Protein AF-A0A822YXC8-F1 (afdb_monomer)

Structure (mmCIF, N/CA/C/O backbone):
data_AF-A0A822YXC8-F1
#
_entry.id   AF-A0A822YXC8-F1
#
loop_
_atom_site.group_PDB
_atom_site.id
_atom_site.type_symbol
_atom_site.label_atom_id
_atom_site.label_alt_id
_atom_site.label_comp_id
_atom_site.label_asym_id
_atom_site.label_entity_id
_atom_site.label_seq_id
_atom_site.pdbx_PDB_ins_code
_atom_site.Cartn_x
_atom_site.Cartn_y
_atom_site.Cartn_z
_atom_site.occupancy
_atom_site.B_iso_or_equiv
_atom_site.auth_seq_id
_atom_site.auth_comp_id
_atom_site.auth_asym_id
_atom_site.auth_atom_id
_atom_site.pdbx_PDB_model_num
ATOM 1 N N . MET A 1 1 ? -0.882 -8.986 13.985 1.00 69.31 1 MET A N 1
ATOM 2 C CA . MET A 1 1 ? -0.791 -7.703 13.241 1.00 69.31 1 MET A CA 1
ATOM 3 C C . MET A 1 1 ? -0.286 -7.900 11.814 1.00 69.31 1 MET A C 1
ATOM 5 O O . MET A 1 1 ? -0.931 -7.394 10.908 1.00 69.31 1 MET A O 1
ATOM 9 N N . GLY A 1 2 ? 0.789 -8.673 11.589 1.00 78.12 2 GLY A N 1
ATOM 10 C CA . GLY A 1 2 ? 1.325 -8.923 10.238 1.00 78.12 2 GLY A CA 1
ATOM 11 C C . GLY A 1 2 ? 0.318 -9.500 9.233 1.00 78.12 2 GLY A C 1
ATOM 12 O O . GLY A 1 2 ? 0.317 -9.082 8.086 1.00 78.12 2 GLY A O 1
ATOM 13 N N . THR A 1 3 ? -0.593 -10.382 9.661 1.00 86.50 3 THR A N 1
ATOM 14 C CA . THR A 1 3 ? -1.649 -10.932 8.788 1.00 86.50 3 THR A CA 1
ATOM 15 C C . THR A 1 3 ? -2.592 -9.857 8.246 1.00 86.50 3 THR A C 1
ATOM 17 O O . THR A 1 3 ? -2.883 -9.853 7.059 1.00 86.50 3 THR A O 1
ATOM 20 N N . ILE A 1 4 ? -3.032 -8.917 9.094 1.00 88.50 4 ILE A N 1
ATOM 21 C CA . ILE A 1 4 ? -3.928 -7.822 8.685 1.00 88.50 4 ILE A CA 1
ATOM 22 C C . ILE A 1 4 ? -3.191 -6.871 7.740 1.00 88.50 4 ILE A C 1
ATOM 24 O O . ILE A 1 4 ? -3.719 -6.510 6.698 1.00 88.50 4 ILE A O 1
ATOM 28 N N . ALA A 1 5 ? -1.944 -6.526 8.077 1.00 89.38 5 ALA A N 1
ATOM 29 C CA . ALA A 1 5 ? -1.109 -5.629 7.281 1.00 89.38 5 ALA A CA 1
ATOM 30 C C . ALA A 1 5 ? -0.780 -6.160 5.872 1.00 89.38 5 ALA A C 1
ATOM 32 O O . ALA A 1 5 ? -0.456 -5.372 4.990 1.00 89.38 5 ALA A O 1
ATOM 33 N N . ARG A 1 6 ? -0.847 -7.483 5.667 1.00 91.12 6 ARG A N 1
ATOM 34 C CA . ARG A 1 6 ? -0.587 -8.156 4.382 1.00 91.12 6 ARG A CA 1
ATOM 35 C C . ARG A 1 6 ? -1.862 -8.540 3.626 1.00 91.12 6 ARG A C 1
ATOM 37 O O . ARG A 1 6 ? -1.770 -9.084 2.531 1.00 91.12 6 ARG A O 1
ATOM 44 N N . ASN A 1 7 ? -3.038 -8.318 4.209 1.00 89.50 7 ASN A N 1
ATOM 45 C CA . ASN A 1 7 ? -4.302 -8.632 3.560 1.00 89.50 7 ASN A CA 1
ATOM 46 C C . ASN A 1 7 ? -4.700 -7.466 2.642 1.00 89.50 7 ASN A C 1
ATOM 48 O O . ASN A 1 7 ? -4.921 -6.362 3.131 1.00 89.50 7 ASN A O 1
ATOM 52 N N . ASN A 1 8 ? -4.806 -7.718 1.336 1.00 86.56 8 ASN A N 1
ATOM 53 C CA . ASN A 1 8 ? -5.092 -6.688 0.334 1.00 86.56 8 ASN A CA 1
ATOM 54 C C . ASN A 1 8 ? -6.509 -6.100 0.427 1.00 86.56 8 ASN A C 1
ATOM 56 O O . ASN A 1 8 ? -6.690 -4.937 0.074 1.00 86.56 8 ASN A O 1
ATOM 60 N N . ASP A 1 9 ? -7.487 -6.832 0.963 1.00 86.81 9 ASP A N 1
ATOM 61 C CA . ASP A 1 9 ? -8.859 -6.327 1.117 1.00 86.81 9 ASP A CA 1
ATOM 62 C C . ASP A 1 9 ? -8.902 -5.183 2.139 1.00 86.81 9 ASP A C 1
ATOM 64 O O . ASP A 1 9 ? -9.579 -4.164 1.957 1.00 86.81 9 ASP A O 1
ATOM 68 N N . PHE A 1 10 ? -8.111 -5.319 3.207 1.00 86.94 10 PHE A N 1
ATOM 69 C CA . PHE A 1 10 ? -8.045 -4.350 4.299 1.00 86.94 10 PHE A CA 1
ATOM 70 C C . PHE A 1 10 ? -6.921 -3.331 4.103 1.00 86.94 10 PHE A C 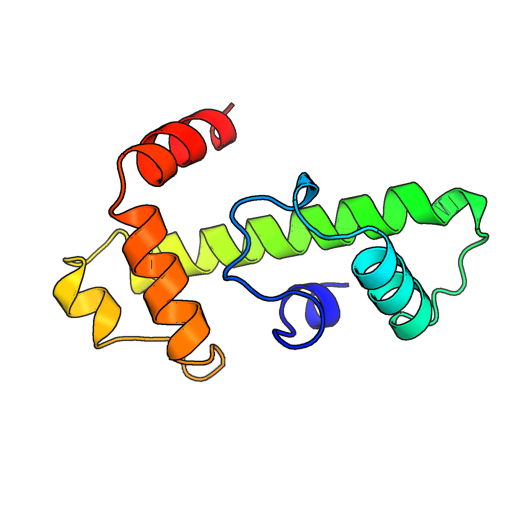1
ATOM 72 O O . PHE A 1 10 ? -7.147 -2.125 4.239 1.00 86.94 10 PHE A O 1
ATOM 79 N N . CYS A 1 11 ? -5.733 -3.811 3.736 1.00 91.06 11 CYS A N 1
ATOM 80 C CA . CYS A 1 11 ? -4.503 -3.050 3.552 1.00 91.06 11 CYS A CA 1
ATOM 81 C C . CYS A 1 11 ? -3.979 -3.132 2.106 1.00 91.06 11 CYS A C 1
ATOM 83 O O . CYS A 1 11 ? -2.887 -3.662 1.885 1.00 91.06 11 CYS A O 1
ATOM 85 N N . PRO A 1 12 ? -4.722 -2.599 1.119 1.00 92.00 12 PRO A N 1
ATOM 86 C CA . PRO A 1 12 ? -4.320 -2.642 -0.282 1.00 92.00 12 PRO A CA 1
ATOM 87 C C . PRO A 1 12 ? -2.988 -1.926 -0.505 1.00 92.00 12 PRO A C 1
ATOM 89 O O . PRO A 1 12 ? -2.678 -0.904 0.118 1.00 92.00 12 PRO A O 1
ATOM 92 N N . LEU A 1 13 ? -2.181 -2.482 -1.399 1.00 91.88 13 LEU A N 1
ATOM 93 C CA . LEU A 1 13 ? -0.815 -2.032 -1.644 1.00 91.88 13 LEU A CA 1
ATOM 94 C C . LEU A 1 13 ? -0.741 -0.814 -2.573 1.00 91.88 13 LEU A C 1
ATOM 96 O O . LEU A 1 13 ? 0.249 -0.077 -2.519 1.00 91.88 13 LEU A O 1
ATOM 100 N N . GLY A 1 14 ? -1.799 -0.568 -3.353 1.00 86.38 14 GLY A N 1
ATOM 101 C CA . GLY A 1 14 ? -1.897 0.548 -4.294 1.00 86.38 14 GLY A CA 1
ATOM 102 C C . GLY A 1 14 ? -1.923 1.939 -3.652 1.00 86.38 14 GLY A C 1
ATOM 103 O O . GLY A 1 14 ? -1.689 2.934 -4.331 1.00 86.38 14 GLY A O 1
ATOM 104 N N . PHE A 1 15 ? -2.142 2.047 -2.337 1.00 87.25 15 PHE A N 1
ATOM 105 C CA . PHE A 1 15 ? -1.934 3.316 -1.637 1.00 87.25 15 PHE A CA 1
ATOM 106 C C . PHE A 1 15 ? -0.443 3.641 -1.540 1.00 87.25 15 PHE A C 1
ATOM 108 O O . PHE A 1 15 ? 0.373 2.811 -1.137 1.00 87.25 15 PHE A O 1
ATOM 115 N N . LYS A 1 16 ? -0.088 4.894 -1.828 1.00 85.88 16 LYS A N 1
ATOM 116 C CA . LYS A 1 16 ? 1.299 5.371 -1.745 1.00 85.88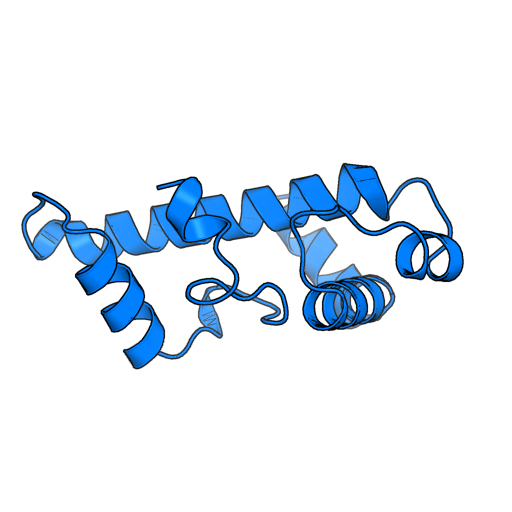 16 LYS A CA 1
ATOM 117 C C . LYS A 1 16 ? 1.806 5.387 -0.302 1.00 85.88 16 LYS A C 1
ATOM 119 O O . LYS A 1 16 ? 2.883 4.874 -0.022 1.00 85.88 16 LYS A O 1
ATOM 124 N N . GLN A 1 17 ? 0.995 5.905 0.623 1.00 88.44 17 GLN A N 1
ATOM 125 C CA . GLN A 1 17 ? 1.358 6.083 2.030 1.00 88.44 17 GLN A CA 1
ATOM 126 C C . GLN A 1 17 ? 0.234 5.633 2.974 1.00 88.44 17 GLN A C 1
ATOM 128 O O . GLN A 1 17 ? -0.948 5.708 2.643 1.00 88.44 17 GLN A O 1
ATOM 133 N N . TRP A 1 18 ? 0.594 5.233 4.199 1.00 90.44 18 TRP A N 1
ATOM 134 C CA . TRP A 1 18 ? -0.376 4.849 5.240 1.00 90.44 18 TRP A CA 1
ATOM 135 C C . TRP A 1 18 ? -1.282 6.015 5.668 1.00 90.44 18 TRP A C 1
ATOM 137 O O . TRP A 1 18 ? -2.444 5.839 6.042 1.00 90.44 18 TRP A O 1
ATOM 147 N N . THR A 1 19 ? -0.766 7.239 5.618 1.00 88.69 19 THR A N 1
ATOM 148 C CA . THR A 1 19 ? -1.531 8.457 5.911 1.00 88.69 19 THR A CA 1
ATOM 149 C C . THR A 1 19 ? -2.674 8.655 4.918 1.00 88.69 19 THR A C 1
ATOM 151 O O . THR A 1 19 ? -3.749 9.064 5.346 1.00 88.69 19 THR A O 1
ATOM 154 N N . SER A 1 20 ? -2.500 8.241 3.658 1.00 89.50 20 SER A N 1
ATOM 155 C CA . SER A 1 20 ? -3.505 8.329 2.588 1.00 89.50 20 SER A CA 1
ATOM 156 C C . SER A 1 20 ? -4.679 7.356 2.735 1.00 89.50 20 SER A C 1
ATOM 158 O O . SER A 1 20 ? -5.667 7.486 2.020 1.00 89.50 20 SER A O 1
ATOM 160 N N . PHE A 1 21 ? -4.600 6.380 3.643 1.00 90.94 21 PHE A N 1
ATOM 161 C CA . PHE A 1 21 ? -5.727 5.488 3.912 1.00 90.94 21 PHE A CA 1
ATOM 162 C C . PHE A 1 21 ? -6.905 6.281 4.499 1.00 90.94 21 PHE A C 1
ATOM 164 O O . PHE A 1 21 ? -6.711 6.929 5.541 1.00 90.94 21 PHE A O 1
ATOM 171 N N . PRO A 1 22 ? -8.115 6.172 3.914 1.00 90.88 22 PRO A N 1
ATOM 172 C CA . PRO A 1 22 ? -9.308 6.821 4.441 1.00 90.88 22 PRO A CA 1
ATOM 173 C C . PRO A 1 22 ? -9.587 6.418 5.889 1.00 90.88 22 PRO A C 1
ATOM 175 O O . PRO A 1 22 ? -9.400 5.259 6.267 1.00 90.88 22 PRO A O 1
ATOM 178 N N . THR A 1 23 ? -10.085 7.359 6.693 1.00 89.94 23 THR A N 1
ATOM 179 C CA . THR A 1 23 ? -10.460 7.095 8.089 1.00 89.94 23 THR A CA 1
ATOM 180 C C . THR A 1 23 ? -11.432 5.919 8.228 1.00 89.94 23 THR A C 1
ATOM 182 O O . THR A 1 23 ? -11.120 5.043 9.031 1.00 89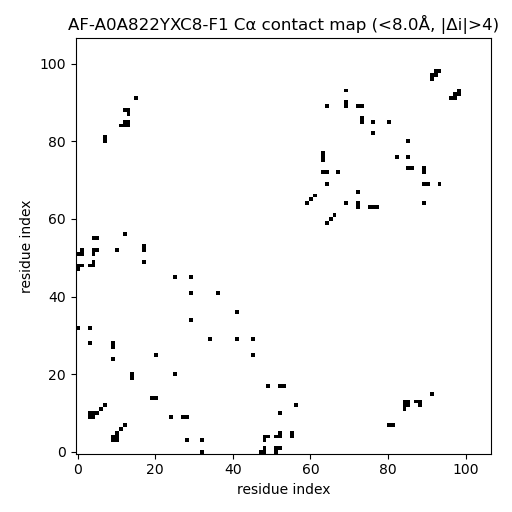.94 23 THR A O 1
ATOM 185 N N . PRO A 1 24 ? -12.513 5.795 7.424 1.00 90.81 24 PRO A N 1
ATOM 186 C CA . PRO A 1 24 ? -13.420 4.646 7.522 1.00 90.81 24 PRO A CA 1
ATOM 187 C C . PRO A 1 24 ? -12.706 3.300 7.352 1.00 90.81 24 PRO A C 1
ATOM 189 O O . PRO A 1 24 ? -12.896 2.391 8.145 1.00 90.81 24 PRO A O 1
ATOM 192 N N . ARG A 1 25 ? -11.757 3.206 6.414 1.00 91.06 25 ARG A N 1
ATOM 193 C CA . ARG A 1 25 ? -10.955 1.989 6.224 1.00 91.06 25 ARG A CA 1
ATOM 194 C C . ARG A 1 25 ? -10.087 1.669 7.445 1.00 91.06 25 ARG A C 1
ATOM 196 O O . ARG A 1 25 ? -9.919 0.508 7.805 1.00 91.06 25 ARG A O 1
ATOM 203 N N . LYS A 1 26 ? -9.523 2.686 8.104 1.00 91.00 26 LYS A N 1
ATOM 204 C CA . LYS A 1 26 ? -8.782 2.503 9.365 1.00 91.00 26 LYS A CA 1
ATOM 205 C C . LYS A 1 26 ? -9.705 2.067 10.512 1.00 91.00 26 LYS A C 1
ATOM 207 O O . LYS A 1 26 ? -9.242 1.349 11.397 1.00 91.00 26 LYS A O 1
ATOM 212 N N . GLU A 1 27 ? -10.980 2.464 10.502 1.00 89.25 27 GLU A N 1
ATOM 213 C CA . GLU A 1 27 ? -11.999 1.926 11.418 1.00 89.25 27 GLU A CA 1
ATOM 214 C C . GLU A 1 27 ? -12.285 0.449 11.128 1.00 89.25 27 GLU A C 1
ATOM 216 O O . GLU A 1 27 ? -12.262 -0.363 12.049 1.00 89.25 27 GLU A O 1
ATOM 221 N N . ASP A 1 28 ? -12.452 0.066 9.863 1.00 89.88 28 ASP A N 1
ATOM 222 C CA . ASP A 1 28 ? -12.697 -1.333 9.487 1.00 89.88 28 ASP A CA 1
ATOM 223 C C . ASP A 1 28 ? -11.538 -2.246 9.911 1.00 89.88 28 ASP A C 1
ATOM 225 O O . ASP A 1 28 ? -11.749 -3.309 10.497 1.00 89.88 28 ASP A O 1
ATOM 229 N N . ILE A 1 29 ? -10.296 -1.795 9.703 1.00 90.56 29 ILE A N 1
ATOM 230 C CA . ILE A 1 29 ? -9.082 -2.48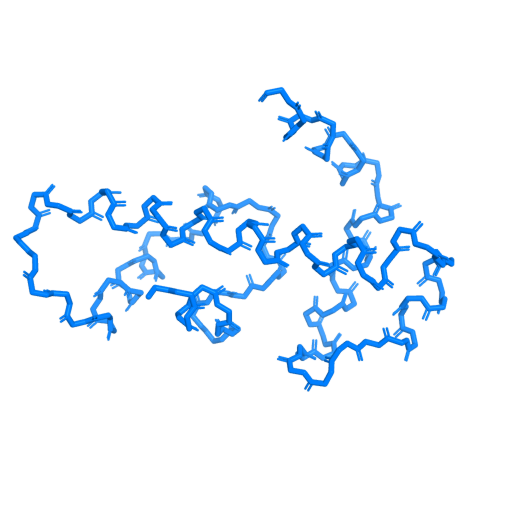3 10.170 1.00 90.56 29 ILE A CA 1
ATOM 231 C C . ILE A 1 29 ? -9.087 -2.649 11.698 1.00 90.56 29 ILE A C 1
ATOM 233 O O . ILE A 1 29 ? -8.703 -3.706 12.209 1.00 90.56 29 ILE A O 1
ATOM 237 N N . TRP A 1 30 ? -9.504 -1.613 12.433 1.00 88.88 30 TRP A N 1
ATOM 238 C CA . TRP A 1 30 ? -9.613 -1.659 13.892 1.00 88.88 30 TRP A CA 1
ATOM 239 C C . TRP A 1 30 ? -10.661 -2.684 14.347 1.00 88.88 30 TRP A C 1
ATOM 241 O O . TRP A 1 30 ?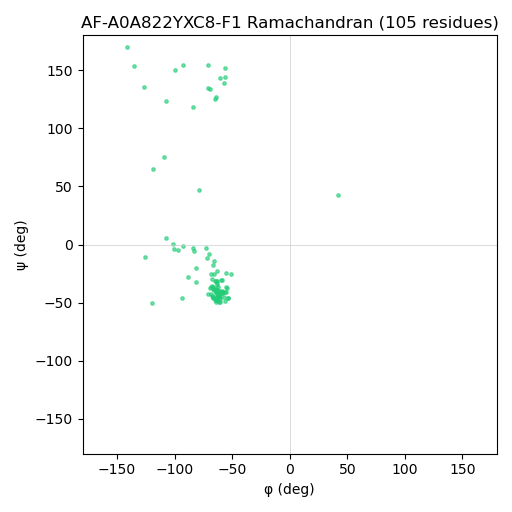 -10.359 -3.536 15.185 1.00 88.88 30 TRP A O 1
ATOM 251 N N . ASN A 1 31 ? -11.846 -2.659 13.736 1.00 86.50 31 ASN A N 1
ATOM 252 C CA . ASN A 1 31 ? -12.962 -3.546 14.065 1.00 86.50 31 ASN A CA 1
ATOM 253 C C . ASN A 1 31 ? -12.661 -5.015 13.727 1.00 86.50 31 ASN A C 1
ATOM 255 O O . ASN A 1 31 ? -13.014 -5.917 14.490 1.00 86.50 31 ASN A O 1
ATOM 259 N N . LEU A 1 32 ? -11.947 -5.271 12.627 1.00 84.31 32 LEU A N 1
ATOM 260 C CA . LEU A 1 32 ? -11.553 -6.619 12.214 1.00 84.31 32 LEU A CA 1
ATOM 261 C C . LEU A 1 32 ? -10.571 -7.269 13.193 1.00 84.31 32 LEU A C 1
ATOM 263 O O . LEU A 1 32 ? -10.637 -8.472 13.449 1.00 84.31 32 LEU A O 1
ATOM 267 N N . GLY A 1 33 ? -9.635 -6.486 13.731 1.00 77.00 33 GLY A N 1
ATOM 268 C CA . GLY A 1 33 ? -8.550 -7.025 14.541 1.00 77.00 33 GLY A CA 1
ATOM 269 C C . GLY A 1 33 ? -8.974 -7.559 15.905 1.00 77.00 33 GLY A C 1
ATOM 270 O O . GLY A 1 33 ? -8.138 -8.173 16.571 1.00 77.00 33 GLY A O 1
ATOM 271 N N . LYS A 1 34 ? -10.242 -7.350 16.310 1.00 73.69 34 LYS A N 1
ATOM 272 C CA . LYS A 1 34 ? -10.821 -7.794 17.594 1.00 73.69 34 LYS A CA 1
ATOM 273 C C . LYS A 1 34 ? -9.845 -7.582 18.756 1.00 73.69 34 LYS A C 1
ATOM 275 O O . LYS A 1 34 ? -9.627 -8.470 19.584 1.00 73.69 34 LYS A O 1
ATOM 280 N N . PHE A 1 35 ? -9.178 -6.429 18.761 1.00 76.19 35 PHE A N 1
ATOM 281 C CA . PHE A 1 35 ? -8.090 -6.160 19.687 1.00 76.19 35 PHE A CA 1
ATOM 282 C C . PHE A 1 35 ? -8.640 -6.134 21.116 1.00 76.19 35 PHE A C 1
ATOM 284 O O . PHE A 1 35 ? -9.546 -5.365 21.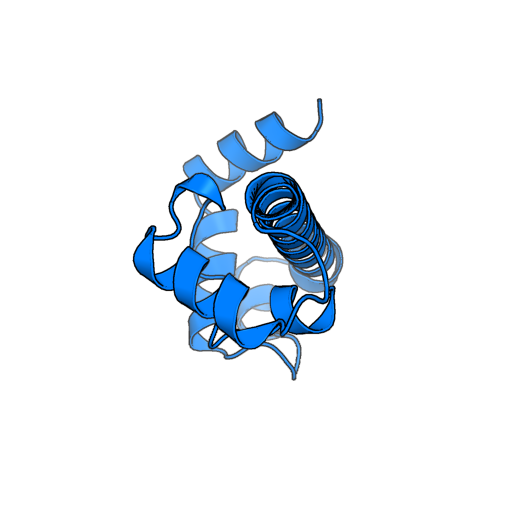420 1.00 76.19 35 PHE A O 1
ATOM 291 N N . LYS A 1 36 ? -8.076 -6.949 22.017 1.00 74.31 36 LYS A N 1
ATOM 292 C CA . LYS A 1 36 ? -8.375 -6.904 23.462 1.00 74.31 36 LYS A CA 1
ATOM 293 C C . LYS A 1 36 ? -7.628 -5.747 24.140 1.00 74.31 36 LYS A C 1
ATOM 295 O O . LYS A 1 36 ? -6.930 -5.942 25.128 1.00 74.31 36 LYS A O 1
ATOM 300 N N . ILE A 1 37 ? -7.680 -4.569 23.533 1.00 75.94 37 ILE A N 1
ATOM 301 C CA . ILE A 1 37 ? -6.963 -3.367 23.957 1.00 75.94 37 ILE A CA 1
ATOM 302 C C . ILE A 1 37 ? -8.005 -2.261 24.077 1.00 75.94 37 ILE A C 1
ATOM 304 O O . ILE A 1 37 ? -8.857 -2.125 23.202 1.00 75.94 37 ILE A O 1
ATOM 308 N N . ASP A 1 38 ? -7.930 -1.482 25.155 1.00 77.19 38 ASP A N 1
ATOM 309 C CA . ASP A 1 38 ? -8.791 -0.313 25.338 1.00 77.19 38 ASP A CA 1
ATOM 310 C C . ASP A 1 38 ? -8.653 0.659 24.152 1.00 77.19 38 ASP A C 1
ATOM 312 O O . ASP A 1 38 ? -7.590 0.771 23.532 1.00 77.19 38 ASP A O 1
ATOM 316 N N . ASN A 1 39 ? -9.705 1.421 23.859 1.00 77.88 39 ASN A N 1
ATOM 317 C CA . ASN A 1 39 ? -9.721 2.395 22.766 1.00 77.88 39 ASN A CA 1
ATOM 318 C C . ASN A 1 39 ? -8.579 3.420 22.871 1.00 77.88 39 ASN A C 1
ATOM 320 O O . ASN A 1 39 ? -8.121 3.936 21.852 1.00 77.88 39 ASN A O 1
ATOM 324 N N . LYS A 1 40 ? -8.037 3.666 24.072 1.00 81.06 40 LYS A N 1
ATOM 325 C CA . LYS A 1 40 ? -6.829 4.486 24.270 1.00 81.06 40 LYS A CA 1
ATOM 326 C C . LYS A 1 40 ? -5.597 3.944 23.528 1.00 81.06 40 LYS A C 1
ATOM 328 O O . LYS A 1 40 ? -4.765 4.724 23.074 1.00 81.06 40 LYS A O 1
ATOM 333 N N . GLY A 1 41 ? -5.492 2.627 23.340 1.00 84.88 41 GLY A N 1
ATOM 334 C CA . GLY A 1 41 ? -4.418 1.972 22.585 1.00 84.88 41 GLY A CA 1
ATOM 335 C C . GLY A 1 41 ? -4.636 1.947 21.068 1.00 84.88 41 GLY A C 1
ATOM 336 O O . GLY A 1 41 ? -3.734 1.560 20.322 1.00 84.88 41 GLY A O 1
ATOM 337 N N . ARG A 1 42 ? -5.798 2.395 20.580 1.00 88.81 42 ARG A N 1
ATOM 338 C CA . ARG A 1 42 ? -6.184 2.325 19.164 1.00 88.81 42 ARG A CA 1
ATOM 339 C C . ARG A 1 42 ? -5.188 3.004 18.231 1.00 88.81 42 ARG A C 1
ATOM 341 O O . ARG A 1 42 ? -4.763 2.413 17.238 1.00 88.81 42 ARG A O 1
ATOM 348 N N . LYS A 1 43 ? -4.781 4.234 18.560 1.00 89.69 43 LYS A N 1
ATOM 349 C CA . LYS A 1 43 ? -3.819 5.002 17.751 1.00 89.69 43 LYS A CA 1
ATOM 350 C C . LYS A 1 43 ? -2.486 4.261 17.618 1.00 89.69 43 LYS A C 1
ATOM 352 O O . LYS A 1 43 ? -1.908 4.224 16.533 1.00 89.69 43 LYS A O 1
ATOM 357 N N . TRP A 1 44 ? -2.025 3.640 18.703 1.00 90.50 44 TRP A N 1
ATOM 358 C CA . TRP A 1 44 ? -0.796 2.851 18.712 1.00 90.50 44 TRP A CA 1
ATOM 359 C C . TRP A 1 44 ? -0.924 1.588 17.851 1.00 90.50 44 TRP A C 1
ATOM 361 O O . TRP A 1 44 ? -0.065 1.341 17.007 1.00 90.50 44 TRP A O 1
ATOM 371 N N . VAL A 1 45 ? -2.028 0.842 17.967 1.00 90.69 45 VAL A N 1
ATOM 372 C CA . VAL A 1 45 ? -2.273 -0.357 17.145 1.00 90.69 45 VAL A CA 1
ATOM 373 C C . VAL A 1 45 ? -2.328 -0.019 15.654 1.00 90.69 45 VAL A C 1
ATOM 375 O O . VAL A 1 45 ? -1.669 -0.681 14.852 1.00 90.69 45 VAL A O 1
ATOM 378 N N . LEU A 1 46 ? -3.060 1.029 15.264 1.00 92.19 46 LEU A N 1
ATOM 379 C CA . LEU A 1 4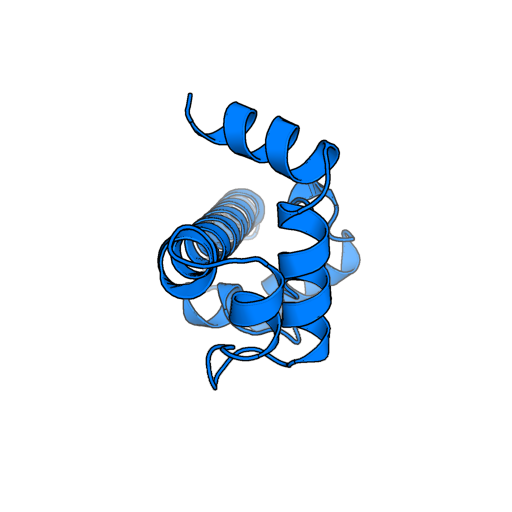6 ? -3.121 1.461 13.864 1.00 92.19 46 LEU A CA 1
ATOM 380 C C . LEU A 1 46 ? -1.753 1.920 13.344 1.00 92.19 46 LEU A C 1
ATOM 382 O O . LEU A 1 46 ? -1.423 1.655 12.189 1.00 92.19 46 LEU A O 1
ATOM 386 N N . SER A 1 47 ? -0.935 2.554 14.188 1.00 91.44 47 SER A N 1
ATOM 387 C CA . SER A 1 47 ? 0.452 2.891 13.846 1.00 91.44 47 SER A CA 1
ATOM 388 C C . SER A 1 47 ? 1.297 1.637 13.593 1.00 91.44 47 SER A C 1
ATOM 390 O O . SER A 1 47 ? 2.002 1.561 12.587 1.00 91.44 47 SER A O 1
ATOM 392 N N . LEU A 1 48 ? 1.176 0.608 14.440 1.00 92.19 48 LEU A N 1
ATOM 393 C CA . LEU A 1 48 ? 1.882 -0.664 14.253 1.00 92.19 48 LEU A CA 1
ATOM 394 C C . LEU A 1 48 ? 1.459 -1.401 12.981 1.00 92.19 48 LEU A C 1
ATOM 396 O O . LEU A 1 48 ? 2.312 -1.954 12.286 1.00 92.19 48 LEU A O 1
ATOM 400 N N . ILE A 1 49 ? 0.165 -1.404 12.655 1.00 93.69 49 ILE A N 1
ATOM 401 C CA . ILE A 1 49 ? -0.332 -1.986 11.401 1.00 93.69 49 ILE A CA 1
ATOM 402 C C . ILE A 1 49 ? 0.235 -1.214 10.213 1.00 93.69 49 ILE A C 1
ATOM 404 O O . ILE A 1 49 ? 0.781 -1.832 9.302 1.00 93.69 49 ILE A O 1
ATOM 408 N N . GLY A 1 50 ? 0.196 0.120 10.259 1.00 94.06 50 GLY A N 1
ATOM 409 C CA . GLY A 1 50 ? 0.789 0.964 9.227 1.00 94.06 50 GLY A CA 1
ATOM 410 C C . GLY A 1 50 ? 2.287 0.727 9.051 1.00 94.06 50 GLY A C 1
ATOM 411 O O . GLY A 1 50 ? 2.766 0.647 7.921 1.00 94.06 50 GLY A O 1
ATOM 412 N N . LYS A 1 51 ? 3.033 0.537 10.147 1.00 93.38 51 LYS A N 1
ATOM 413 C CA . LYS A 1 51 ? 4.442 0.131 10.083 1.00 93.38 51 LYS A CA 1
ATOM 414 C C . LYS A 1 51 ? 4.595 -1.223 9.398 1.00 93.38 51 LYS A C 1
ATOM 416 O O . LYS A 1 51 ? 5.375 -1.322 8.463 1.00 93.38 51 LYS A O 1
ATOM 421 N N . LYS A 1 52 ? 3.826 -2.240 9.795 1.00 94.00 52 LYS A N 1
ATOM 422 C CA . LYS A 1 52 ? 3.915 -3.580 9.192 1.00 94.00 52 LYS A CA 1
ATOM 423 C C . LYS A 1 52 ? 3.509 -3.616 7.719 1.00 94.00 52 LYS A C 1
ATOM 425 O O . LYS A 1 52 ? 4.060 -4.418 6.974 1.00 94.00 52 LYS A O 1
ATOM 430 N N . TRP A 1 53 ? 2.585 -2.756 7.301 1.00 94.94 53 TRP A N 1
ATOM 431 C CA . TRP A 1 53 ? 2.209 -2.594 5.897 1.00 94.94 53 TRP A CA 1
ATOM 432 C C . TRP A 1 53 ? 3.348 -1.957 5.087 1.00 94.94 53 TRP A C 1
ATOM 434 O O . TRP A 1 53 ? 3.678 -2.446 4.010 1.00 94.94 53 TRP A O 1
ATOM 444 N N . LYS A 1 54 ? 4.016 -0.931 5.638 1.00 92.81 54 LYS A N 1
ATOM 445 C CA . LYS A 1 54 ? 5.221 -0.341 5.028 1.00 92.81 54 LYS A CA 1
ATOM 446 C C . LYS A 1 54 ? 6.381 -1.336 4.955 1.00 92.81 54 LYS A C 1
ATOM 448 O O . LYS A 1 54 ? 6.957 -1.481 3.883 1.00 92.81 54 LYS A O 1
ATOM 453 N N . ASP A 1 55 ? 6.671 -2.042 6.055 1.00 93.38 55 ASP A N 1
ATOM 454 C CA . ASP A 1 55 ? 7.697 -3.095 6.104 1.00 93.38 55 ASP A CA 1
ATOM 455 C C . ASP A 1 55 ? 7.422 -4.125 4.982 1.00 93.38 55 ASP A C 1
ATOM 457 O O . ASP A 1 55 ? 8.305 -4.444 4.197 1.00 93.38 55 ASP A O 1
ATOM 461 N N . TYR A 1 56 ? 6.165 -4.561 4.815 1.00 94.06 56 TYR A N 1
ATOM 462 C CA . TYR A 1 56 ? 5.796 -5.509 3.759 1.00 94.06 56 TYR A CA 1
ATOM 463 C C . TYR A 1 56 ? 6.001 -4.965 2.335 1.00 94.06 56 TYR A C 1
ATOM 465 O O . TYR A 1 56 ? 6.493 -5.694 1.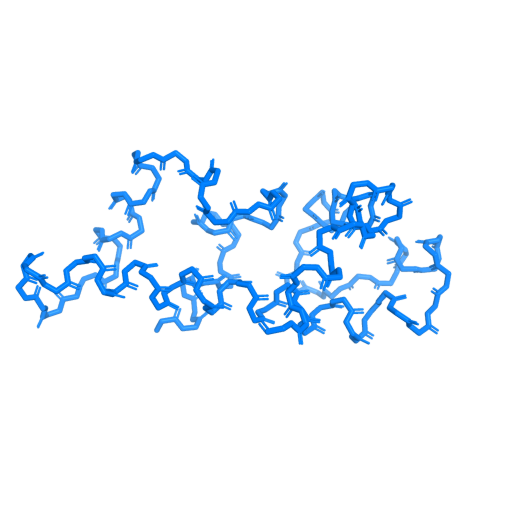477 1.00 94.06 56 TYR A O 1
ATOM 473 N N . LYS A 1 57 ? 5.669 -3.694 2.065 1.00 92.62 57 LYS A N 1
ATOM 474 C CA . LYS A 1 57 ? 5.970 -3.059 0.767 1.00 92.62 57 LYS A CA 1
ATOM 475 C C . LYS A 1 57 ? 7.474 -3.000 0.501 1.00 92.62 57 LYS A C 1
ATOM 477 O O . LYS A 1 57 ? 7.888 -3.236 -0.630 1.00 92.62 57 LYS A O 1
ATOM 482 N N . SER A 1 58 ? 8.268 -2.709 1.530 1.00 91.69 58 SER A N 1
ATOM 483 C CA . SER A 1 58 ? 9.729 -2.695 1.440 1.00 91.69 58 SER A CA 1
ATOM 484 C C . SER A 1 58 ? 10.283 -4.081 1.109 1.00 91.69 58 SER A C 1
ATOM 486 O O . SER A 1 58 ? 11.078 -4.210 0.184 1.00 91.69 58 SER A O 1
ATOM 488 N N . ASP A 1 59 ? 9.809 -5.117 1.807 1.00 93.25 59 ASP A N 1
ATOM 489 C CA . ASP A 1 59 ? 10.194 -6.510 1.561 1.00 93.25 59 ASP A CA 1
ATOM 490 C C . ASP A 1 59 ? 9.890 -6.916 0.107 1.00 93.25 59 ASP A C 1
ATOM 492 O O . ASP A 1 59 ? 10.723 -7.513 -0.573 1.00 93.25 59 ASP A O 1
ATOM 496 N N . LEU A 1 60 ? 8.697 -6.569 -0.391 1.00 94.00 60 LEU A N 1
ATOM 497 C CA . LEU A 1 60 ? 8.296 -6.841 -1.771 1.00 94.00 60 LEU A CA 1
ATOM 498 C C . LEU A 1 60 ? 9.205 -6.144 -2.789 1.00 94.00 60 LEU A C 1
ATOM 500 O O . LEU A 1 60 ? 9.626 -6.782 -3.752 1.00 94.00 60 LEU A O 1
ATOM 504 N N . LYS A 1 61 ? 9.519 -4.863 -2.571 1.00 92.44 61 LYS A N 1
ATOM 505 C CA . LYS A 1 61 ? 10.400 -4.093 -3.456 1.00 92.44 61 LYS A CA 1
ATOM 506 C C . LYS A 1 61 ? 11.795 -4.722 -3.525 1.00 92.44 61 LYS A C 1
ATOM 508 O O . LYS A 1 61 ? 12.278 -5.008 -4.617 1.00 92.44 61 LYS A O 1
ATOM 513 N N . ALA A 1 62 ? 12.384 -5.027 -2.371 1.00 92.88 62 ALA A N 1
ATOM 514 C CA . ALA A 1 62 ? 13.721 -5.609 -2.289 1.00 92.88 62 ALA A CA 1
ATOM 515 C C . ALA A 1 62 ? 13.809 -6.998 -2.946 1.00 92.88 62 ALA A C 1
ATOM 517 O O . ALA A 1 62 ? 14.798 -7.312 -3.600 1.00 92.88 62 ALA A O 1
ATOM 518 N N . MET A 1 63 ? 12.779 -7.836 -2.783 1.00 92.88 63 MET A N 1
ATOM 519 C CA . MET A 1 63 ? 12.790 -9.206 -3.308 1.00 92.88 63 MET A CA 1
ATOM 520 C C . MET A 1 63 ? 12.429 -9.315 -4.796 1.00 92.88 63 MET A C 1
ATOM 522 O O . MET A 1 63 ? 12.904 -10.239 -5.449 1.00 92.88 63 MET A O 1
ATOM 526 N N . TYR A 1 64 ? 11.566 -8.436 -5.318 1.00 93.88 64 TYR A N 1
ATOM 527 C CA . TYR A 1 64 ? 10.939 -8.627 -6.638 1.00 93.88 64 TYR A CA 1
ATOM 528 C C . TYR A 1 64 ? 11.116 -7.452 -7.608 1.00 93.88 64 TYR A C 1
ATOM 530 O O . TYR A 1 64 ? 10.782 -7.603 -8.780 1.00 93.88 64 TYR A O 1
ATOM 538 N N . TYR A 1 65 ? 11.600 -6.292 -7.154 1.00 93.31 65 TYR A N 1
ATOM 539 C CA . TYR A 1 65 ? 11.743 -5.099 -7.996 1.00 93.31 65 TYR A CA 1
ATOM 540 C C . TYR A 1 65 ? 13.194 -4.617 -8.097 1.00 93.31 65 TYR A C 1
ATOM 542 O O . TYR A 1 65 ? 13.691 -4.450 -9.201 1.00 93.31 65 TYR A O 1
ATOM 550 N N . ASP A 1 66 ? 13.903 -4.451 -6.977 1.00 92.50 66 ASP A N 1
ATOM 551 C CA . ASP A 1 66 ? 15.225 -3.792 -6.960 1.00 92.50 66 ASP A CA 1
ATOM 552 C C . ASP A 1 66 ? 16.338 -4.566 -7.694 1.00 92.50 66 ASP A C 1
ATOM 554 O O . ASP A 1 66 ? 17.377 -3.995 -8.018 1.00 92.50 66 ASP A O 1
ATOM 558 N N . LEU A 1 67 ? 16.136 -5.861 -7.950 1.00 91.12 67 LEU A N 1
ATOM 559 C CA . LEU A 1 67 ? 17.133 -6.748 -8.564 1.00 91.12 67 LEU A CA 1
ATOM 560 C C . LEU A 1 67 ? 16.887 -7.019 -10.056 1.00 91.12 67 LEU A C 1
ATOM 562 O O . LEU A 1 67 ? 17.635 -7.786 -10.661 1.00 91.12 67 LEU A O 1
ATOM 566 N N . VAL A 1 68 ? 15.833 -6.447 -10.640 1.00 93.38 68 VAL A N 1
ATOM 567 C CA . VAL A 1 68 ? 15.381 -6.731 -12.011 1.00 93.38 68 VAL A CA 1
ATOM 568 C C . VAL A 1 68 ? 14.901 -5.454 -12.701 1.00 93.38 68 VAL A C 1
ATOM 570 O O . VAL A 1 68 ? 14.734 -4.411 -12.073 1.00 93.38 68 VAL A O 1
ATOM 573 N N . THR A 1 69 ? 14.658 -5.512 -14.008 1.00 93.12 69 THR A N 1
ATOM 574 C CA . THR A 1 69 ? 14.024 -4.391 -14.718 1.00 93.12 69 THR A CA 1
ATOM 575 C C . THR A 1 69 ? 12.539 -4.255 -14.338 1.00 93.12 69 THR A C 1
ATOM 577 O O . THR A 1 69 ? 11.899 -5.257 -14.001 1.00 93.12 69 THR A O 1
ATOM 580 N N . PRO A 1 70 ? 11.926 -3.057 -14.440 1.00 91.19 70 PRO A N 1
ATOM 581 C CA . PRO A 1 70 ? 10.491 -2.886 -14.188 1.00 91.19 70 PRO A CA 1
ATOM 582 C C . PRO A 1 70 ? 9.605 -3.822 -15.028 1.00 91.19 70 PRO A C 1
ATOM 584 O O . PRO A 1 70 ? 8.625 -4.367 -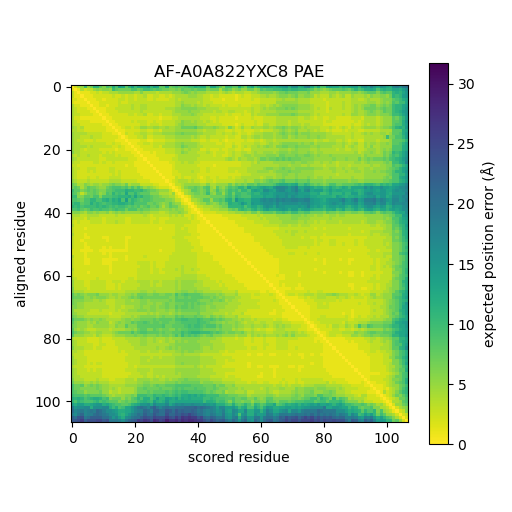14.521 1.00 91.19 70 PRO A O 1
ATOM 587 N N . ASP A 1 71 ? 9.979 -4.070 -16.286 1.00 92.88 71 ASP A N 1
ATOM 588 C CA . ASP A 1 71 ? 9.266 -4.985 -17.185 1.00 92.88 71 ASP A CA 1
ATOM 589 C C . ASP A 1 71 ? 9.367 -6.454 -16.742 1.00 92.88 71 ASP A C 1
ATOM 591 O O . ASP A 1 71 ? 8.420 -7.227 -16.904 1.00 92.88 71 ASP A O 1
ATOM 595 N N . GLU A 1 72 ? 10.506 -6.871 -16.188 1.00 93.75 72 GLU A N 1
ATOM 596 C CA . GLU A 1 72 ? 10.665 -8.198 -15.582 1.00 93.75 72 GLU A CA 1
ATOM 597 C C . GLU A 1 72 ? 9.880 -8.303 -14.273 1.00 93.75 72 GLU A C 1
ATOM 599 O O . GLU A 1 72 ? 9.172 -9.292 -14.069 1.00 93.75 72 GLU A O 1
ATOM 604 N N . ALA A 1 73 ? 9.924 -7.268 -13.427 1.00 94.12 73 ALA A N 1
ATOM 605 C CA . ALA A 1 73 ? 9.140 -7.201 -12.197 1.00 94.12 73 ALA A CA 1
ATOM 606 C C . ALA A 1 73 ? 7.635 -7.315 -12.485 1.00 94.12 73 ALA A C 1
ATOM 608 O O . ALA A 1 73 ? 6.933 -8.046 -11.791 1.00 94.12 73 ALA A O 1
ATOM 609 N N . MET A 1 74 ? 7.125 -6.667 -13.542 1.00 93.31 74 MET A N 1
ATOM 610 C CA . MET A 1 74 ? 5.713 -6.778 -13.944 1.00 93.31 74 MET A CA 1
ATOM 611 C C . MET A 1 74 ? 5.283 -8.212 -14.281 1.00 93.31 74 MET A C 1
ATOM 613 O O . MET A 1 74 ? 4.120 -8.558 -14.075 1.00 93.31 74 MET A O 1
ATOM 617 N N . ARG A 1 75 ? 6.201 -9.045 -14.785 1.00 90.69 75 ARG A N 1
ATOM 618 C CA . ARG A 1 75 ? 5.930 -10.446 -15.150 1.00 90.69 75 ARG A CA 1
ATOM 619 C C . ARG A 1 75 ? 6.136 -11.409 -13.977 1.00 90.69 75 ARG A C 1
ATOM 621 O O . ARG A 1 75 ? 5.463 -12.433 -13.918 1.00 90.69 75 ARG A O 1
ATOM 628 N N . ASN A 1 76 ? 7.017 -11.066 -13.037 1.00 88.50 76 ASN A N 1
ATOM 629 C CA . ASN A 1 76 ? 7.424 -11.914 -11.916 1.00 88.50 76 ASN A CA 1
ATOM 630 C C . ASN A 1 76 ? 6.867 -11.398 -10.582 1.00 88.50 76 ASN A C 1
ATOM 632 O O . ASN A 1 76 ? 7.593 -10.836 -9.763 1.00 88.50 76 ASN A O 1
ATOM 636 N N . TYR A 1 77 ? 5.569 -11.607 -10.353 1.00 89.00 77 TYR A N 1
ATOM 637 C CA . TYR A 1 77 ? 4.890 -11.134 -9.146 1.00 89.00 77 TYR A CA 1
ATOM 638 C C . TYR A 1 77 ? 4.711 -12.238 -8.084 1.00 89.00 77 TYR A C 1
ATOM 640 O O . TYR A 1 77 ? 4.566 -13.416 -8.419 1.00 89.00 77 TYR A O 1
ATOM 648 N N . PRO A 1 78 ? 4.687 -11.894 -6.783 1.00 90.19 78 PRO A N 1
ATOM 649 C CA . PRO A 1 78 ? 4.488 -12.878 -5.723 1.00 90.19 78 PRO A CA 1
ATOM 650 C C . PRO A 1 78 ? 3.063 -13.454 -5.726 1.00 90.19 78 PRO A C 1
ATOM 652 O O . PRO A 1 78 ? 2.095 -12.701 -5.678 1.00 90.19 78 PRO A O 1
ATOM 655 N N . ASN A 1 79 ? 2.920 -14.783 -5.610 1.00 87.56 79 ASN A N 1
ATOM 656 C CA . ASN A 1 79 ? 1.625 -15.501 -5.638 1.00 87.56 79 ASN A CA 1
ATOM 657 C C . ASN A 1 79 ? 0.537 -14.969 -4.682 1.00 87.56 79 ASN A C 1
ATOM 659 O O . ASN A 1 79 ? -0.647 -15.204 -4.903 1.00 87.56 79 ASN A O 1
ATOM 663 N N . LYS A 1 80 ? 0.918 -14.313 -3.578 1.00 87.44 80 LYS A N 1
ATOM 664 C CA . LYS A 1 80 ? -0.019 -13.793 -2.562 1.00 87.44 80 LYS A CA 1
ATOM 665 C C . LYS A 1 80 ? -0.440 -12.339 -2.802 1.00 87.44 80 LYS A C 1
ATOM 667 O O . LYS A 1 80 ? -1.205 -11.797 -2.006 1.00 87.44 80 LYS A O 1
ATOM 672 N N . VAL A 1 81 ? 0.077 -11.704 -3.851 1.00 91.44 81 VAL A N 1
ATOM 673 C CA . VAL A 1 81 ? -0.238 -10.324 -4.221 1.00 91.44 81 VAL A CA 1
ATOM 674 C C . VAL A 1 81 ? -1.115 -10.341 -5.478 1.00 91.44 81 VAL A C 1
ATOM 676 O O . VAL A 1 81 ? -0.703 -10.920 -6.482 1.00 91.44 81 VAL A O 1
ATOM 679 N N . PRO A 1 82 ? -2.314 -9.731 -5.446 1.00 92.00 82 PRO A N 1
ATOM 680 C CA . PRO A 1 82 ? -3.135 -9.542 -6.636 1.00 92.00 82 PRO A CA 1
ATOM 681 C C . PRO A 1 82 ? -2.381 -8.775 -7.728 1.00 92.00 82 PRO A C 1
ATOM 683 O O . PRO A 1 82 ? -1.668 -7.811 -7.439 1.00 92.00 82 PRO A O 1
ATOM 686 N N . ILE A 1 83 ? -2.539 -9.204 -8.981 1.00 92.00 83 ILE A N 1
ATOM 687 C CA . ILE A 1 83 ? -1.778 -8.660 -10.113 1.00 92.00 83 ILE A CA 1
ATOM 688 C C . ILE A 1 83 ? -2.052 -7.168 -10.348 1.00 92.00 83 ILE A C 1
ATOM 690 O O . ILE A 1 83 ? -1.126 -6.418 -10.640 1.00 92.00 83 ILE A O 1
ATOM 694 N N . ASP A 1 84 ? -3.290 -6.719 -10.145 1.00 91.94 84 ASP A N 1
ATOM 695 C CA . ASP A 1 84 ? -3.692 -5.313 -10.249 1.00 91.94 84 ASP A CA 1
ATOM 696 C C . ASP A 1 84 ? -2.951 -4.449 -9.216 1.00 91.94 84 ASP A C 1
ATOM 698 O O . ASP A 1 84 ? -2.387 -3.405 -9.545 1.00 91.94 84 ASP A O 1
ATOM 702 N N . GLN A 1 85 ? -2.871 -4.920 -7.967 1.00 92.81 85 GLN A N 1
ATOM 703 C CA . GLN A 1 85 ? -2.135 -4.240 -6.901 1.00 92.81 85 GLN A CA 1
ATOM 704 C C . GLN A 1 85 ? -0.632 -4.223 -7.182 1.00 92.81 85 GLN A C 1
ATOM 706 O O . GLN A 1 85 ? 0.038 -3.224 -6.913 1.00 92.81 85 GLN A O 1
ATOM 711 N N . TRP A 1 86 ? -0.100 -5.319 -7.725 1.00 94.69 86 TRP A N 1
ATOM 712 C CA . TRP A 1 86 ? 1.305 -5.417 -8.096 1.00 94.69 86 TRP A CA 1
ATOM 713 C C . TRP A 1 86 ? 1.678 -4.435 -9.209 1.00 94.69 86 TRP A C 1
ATOM 715 O O . TRP A 1 86 ? 2.650 -3.697 -9.071 1.00 94.69 86 TRP A O 1
ATOM 725 N N . GLN A 1 87 ? 0.878 -4.360 -10.272 1.00 93.12 87 GLN A N 1
ATOM 726 C CA . GLN A 1 87 ? 1.105 -3.430 -11.379 1.00 93.12 87 GLN A CA 1
ATOM 727 C C . GLN A 1 87 ? 1.117 -1.973 -10.905 1.00 93.12 87 GLN A C 1
ATOM 729 O O . GLN A 1 87 ? 1.996 -1.208 -11.304 1.00 93.12 87 GLN A O 1
ATOM 734 N N . ILE A 1 88 ? 0.206 -1.602 -9.998 1.00 92.62 88 ILE A N 1
ATOM 735 C CA . ILE A 1 88 ? 0.190 -0.265 -9.385 1.00 92.62 88 ILE A CA 1
ATOM 736 C C . ILE A 1 88 ? 1.477 -0.007 -8.586 1.00 92.62 88 ILE A C 1
ATOM 738 O O . ILE A 1 88 ? 2.039 1.085 -8.671 1.00 92.62 88 ILE A O 1
ATOM 742 N N . LEU A 1 89 ? 1.961 -0.992 -7.820 1.00 93.19 89 LEU A N 1
ATOM 743 C CA . LEU A 1 89 ? 3.206 -0.866 -7.056 1.00 93.19 89 LEU A CA 1
ATOM 744 C C . LEU A 1 89 ? 4.428 -0.680 -7.955 1.00 93.19 89 LEU A C 1
ATOM 746 O O . LEU A 1 89 ? 5.211 0.235 -7.714 1.00 93.19 89 LEU A O 1
ATOM 750 N N . VAL A 1 90 ? 4.583 -1.521 -8.980 1.00 93.88 90 VAL A N 1
ATOM 751 C CA . VAL A 1 90 ? 5.717 -1.444 -9.912 1.00 93.88 90 VAL A CA 1
ATOM 752 C C . VAL A 1 90 ? 5.697 -0.114 -10.663 1.00 93.88 90 VAL A C 1
ATOM 754 O O . VAL A 1 90 ? 6.721 0.560 -10.731 1.00 93.88 90 VAL A O 1
ATOM 757 N N . ALA A 1 91 ? 4.528 0.322 -11.144 1.00 93.12 91 ALA A N 1
ATOM 758 C CA . ALA A 1 91 ? 4.378 1.628 -11.785 1.00 93.12 91 ALA A CA 1
ATOM 759 C C . ALA A 1 91 ? 4.743 2.782 -10.836 1.00 93.12 91 ALA A C 1
ATOM 761 O O . ALA A 1 91 ? 5.402 3.736 -11.245 1.00 93.12 91 ALA A O 1
ATOM 762 N N . PHE A 1 92 ? 4.359 2.687 -9.559 1.00 91.75 92 PHE A N 1
ATOM 763 C CA . PHE A 1 92 ? 4.734 3.672 -8.549 1.00 91.75 92 PHE A CA 1
ATOM 764 C C . PHE A 1 92 ? 6.246 3.689 -8.288 1.00 91.75 92 PHE A C 1
ATOM 766 O O . PHE A 1 92 ? 6.835 4.766 -8.301 1.00 91.75 92 PHE A O 1
ATOM 773 N N . TRP A 1 93 ? 6.894 2.539 -8.085 1.00 92.44 93 TRP A N 1
ATOM 774 C CA . TRP A 1 93 ? 8.345 2.479 -7.856 1.00 92.44 93 TRP A CA 1
ATOM 775 C C . TRP A 1 93 ? 9.168 2.911 -9.069 1.00 92.44 93 TRP A C 1
ATOM 777 O O . TRP A 1 93 ? 10.281 3.394 -8.891 1.00 92.44 93 TRP A O 1
ATOM 787 N N . ASN A 1 94 ? 8.612 2.794 -10.274 1.00 92.12 94 ASN A N 1
ATOM 788 C CA . ASN A 1 94 ? 9.236 3.284 -11.499 1.00 92.12 94 ASN A CA 1
ATOM 789 C C . ASN A 1 94 ? 8.969 4.780 -11.768 1.00 92.12 94 ASN A C 1
ATOM 791 O O . ASN A 1 94 ? 9.457 5.325 -12.753 1.00 92.12 94 ASN A O 1
ATOM 795 N N . SER A 1 95 ? 8.180 5.455 -10.927 1.00 91.69 95 SER A N 1
ATOM 796 C CA . SER A 1 95 ? 7.882 6.886 -11.064 1.00 91.69 95 SER A CA 1
ATOM 797 C C . SER A 1 95 ? 8.846 7.760 -10.258 1.00 91.69 95 SER A C 1
ATOM 799 O O . SER A 1 95 ? 9.354 7.343 -9.213 1.00 91.69 95 SER A O 1
ATOM 801 N N . ASP A 1 96 ? 9.023 9.015 -10.680 1.00 89.75 96 ASP A N 1
ATOM 802 C CA . ASP A 1 96 ? 9.828 10.008 -9.949 1.00 89.75 96 ASP A CA 1
ATOM 803 C C . ASP A 1 96 ? 9.361 10.174 -8.497 1.00 89.75 96 ASP A C 1
ATOM 805 O O . ASP A 1 96 ? 10.167 10.226 -7.569 1.00 89.75 96 ASP A O 1
ATOM 809 N N . GLU A 1 97 ? 8.045 10.188 -8.277 1.00 86.31 97 GLU A N 1
ATOM 810 C CA . GLU A 1 97 ? 7.453 10.293 -6.942 1.00 86.31 97 GLU A CA 1
ATOM 811 C C . GLU A 1 97 ? 7.827 9.100 -6.052 1.00 86.31 97 GLU A C 1
ATOM 813 O O . GLU A 1 97 ? 8.134 9.277 -4.870 1.00 86.31 97 GLU A O 1
ATOM 818 N N . GLY A 1 98 ? 7.819 7.886 -6.608 1.00 84.44 98 GLY A N 1
ATOM 819 C CA . GLY A 1 98 ? 8.223 6.679 -5.892 1.00 84.44 98 GLY A CA 1
ATOM 820 C C . GLY A 1 98 ? 9.692 6.708 -5.492 1.00 84.44 98 GLY A C 1
ATOM 821 O O . GLY A 1 98 ? 10.017 6.374 -4.350 1.00 84.44 98 GLY A O 1
ATOM 822 N N . ASN A 1 99 ? 10.556 7.182 -6.390 1.00 79.81 99 ASN A N 1
ATOM 823 C CA . ASN A 1 99 ? 11.980 7.355 -6.119 1.00 79.81 99 ASN A CA 1
ATOM 824 C C . ASN A 1 99 ? 12.217 8.379 -5.000 1.00 79.81 99 ASN A C 1
ATOM 826 O O . ASN A 1 99 ? 12.895 8.062 -4.021 1.00 79.81 99 ASN A O 1
ATOM 830 N N . VAL A 1 100 ? 11.574 9.549 -5.063 1.00 80.88 100 VAL A N 1
ATOM 831 C CA . VAL A 1 100 ? 11.669 10.585 -4.016 1.00 80.88 100 VAL A CA 1
ATOM 832 C C . VAL A 1 100 ? 11.161 10.075 -2.667 1.00 80.88 100 VAL A C 1
ATOM 834 O O . VAL A 1 100 ? 11.803 10.278 -1.638 1.00 80.88 100 VAL A O 1
ATOM 837 N N . LEU A 1 101 ? 10.015 9.393 -2.639 1.00 74.38 101 LEU A N 1
ATOM 838 C CA . LEU A 1 101 ? 9.462 8.872 -1.391 1.00 74.38 101 LEU A CA 1
ATOM 839 C C . LEU A 1 101 ? 10.318 7.748 -0.808 1.00 74.38 101 LEU A C 1
ATOM 841 O O . LEU A 1 101 ? 10.465 7.698 0.406 1.00 74.38 101 LEU A O 1
ATOM 845 N N . SER A 1 102 ? 10.910 6.885 -1.636 1.00 66.62 102 SER A N 1
ATOM 846 C CA . SER A 1 102 ? 11.794 5.817 -1.156 1.00 66.62 102 SER A CA 1
ATOM 847 C C . SER A 1 102 ? 13.052 6.343 -0.454 1.00 66.62 102 SER A C 1
ATOM 849 O O . SER A 1 102 ? 13.484 5.730 0.518 1.00 66.62 102 SER A O 1
ATOM 851 N N . LEU A 1 103 ? 13.569 7.508 -0.864 1.00 57.12 103 LEU A N 1
ATOM 852 C CA . LEU A 1 103 ? 14.698 8.186 -0.216 1.00 57.12 103 LEU A CA 1
ATOM 853 C C . LEU A 1 103 ? 14.327 8.740 1.168 1.00 57.12 103 LEU A C 1
ATOM 855 O O . LEU A 1 103 ? 15.100 8.611 2.107 1.00 57.12 103 LEU A O 1
ATOM 859 N N . ASN A 1 104 ? 13.106 9.261 1.330 1.00 51.84 104 ASN A N 1
ATOM 860 C CA . ASN A 1 104 ? 12.615 9.821 2.600 1.00 51.84 104 ASN A CA 1
ATOM 861 C C . ASN A 1 104 ? 12.300 8.769 3.686 1.00 51.84 104 ASN A C 1
ATOM 863 O O . ASN A 1 104 ? 11.872 9.128 4.782 1.00 51.84 104 ASN A O 1
ATOM 867 N N . TYR A 1 105 ? 12.432 7.473 3.385 1.00 49.53 105 TYR A N 1
ATOM 868 C CA . TYR A 1 105 ? 12.208 6.381 4.341 1.00 49.53 105 TYR A CA 1
ATOM 869 C C . TYR A 1 105 ? 13.510 5.695 4.797 1.00 49.53 105 TYR A C 1
ATOM 871 O O . TYR A 1 105 ? 13.422 4.690 5.506 1.00 49.53 105 TYR A O 1
ATOM 879 N N . ILE A 1 106 ? 14.681 6.207 4.390 1.00 39.19 106 ILE A N 1
ATOM 880 C CA . ILE A 1 106 ? 16.009 5.669 4.745 1.00 39.19 106 ILE A CA 1
ATOM 881 C C . ILE A 1 106 ? 16.656 6.419 5.937 1.00 39.19 106 ILE A C 1
ATOM 883 O O . ILE A 1 106 ? 17.657 5.940 6.463 1.00 39.19 106 ILE A O 1
ATOM 887 N N . ASP A 1 107 ? 16.040 7.496 6.443 1.00 31.70 107 ASP A N 1
ATOM 888 C CA . ASP A 1 107 ? 16.497 8.248 7.632 1.00 31.70 107 ASP A CA 1
ATOM 889 C C . ASP A 1 107 ? 15.745 7.888 8.932 1.00 31.70 107 ASP A C 1
ATOM 891 O O . ASP A 1 107 ? 14.489 7.798 8.914 1.00 31.70 107 ASP A O 1
#

Organism: Nelumbo nucifera (NCBI:txid4432)

Mean predicted aligned error: 5.11 Å

Secondary structure (DSSP, 8-state):
-HHHHT-TTTS-TT-S-GGGS-HHHHHHHHHHTT--S-GGGHHHHHHHHHHHHHHHHHHHHHHHTTTS-HHHHHHS--TTS-HHHHHHHHHHHTSHHHHHHHHTT--

Radius of gyration: 14.64 Å; Cα contacts (8 Å, |Δi|>4): 77; chains: 1; bounding box: 31×26×42 Å

pLDDT: mean 86.81, std 10.9, range [31.7, 94.94]

Foldseek 3Di:
DLVQLLDCVLNQLLDPALVPDDPVSLVVSQVVVPDPDPPVCSVVVSVVSRVSNVVVLVVQCVPQPPVDDLVRSLVDHDPSHDSVSSNSSSVLCPDPNVVVVVVVVPD

Sequence (107 aa):
MGTIARNNDFCPLGFKQWTSFPTPRKEDIWNLGKFKIDNKGRKWVLSLIGKKWKDYKSDLKAMYYDLVTPDEAMRNYPNKVPIDQWQILVAFWNSDEGNVLSLNYID

Solvent-accessible surface area (backbone atoms only — not comparable to full-atom values): 6336 Å² total; per-residue (Å²): 101,64,69,58,26,66,31,55,91,74,38,50,63,63,57,92,47,71,83,75,54,54,67,69,54,56,47,52,52,52,66,70,61,67,62,96,57,62,76,88,49,45,66,57,53,54,49,52,32,43,49,43,32,50,52,49,53,50,52,49,38,62,75,42,37,77,84,51,54,72,74,52,26,70,73,54,67,61,94,86,53,57,67,72,40,48,50,47,41,55,55,39,60,74,30,72,67,35,49,57,52,59,59,72,69,75,117